Protein AF-A0A7X7E0H6-F1 (afdb_monomer)

Nearest PDB structures (foldseek):
  4jx5-assembly1_B  TM=7.559E-01  e=1.082E-02  Rhizobium etli CFN 42
  4jx6-assembly1_A  TM=7.468E-01  e=8.943E-03  Rhizobium etli CFN 42
  4qsk-assembly1_A  TM=7.576E-01  e=1.153E-02  Listeria monocytogenes
  3hbl-assembly1_C  TM=7.822E-01  e=1.082E-02  Staphylococcus aureus subsp. aureus Mu50
  3ivu-assembly1_A  TM=5.433E-01  e=1.214E-01  Schizosaccharomyces pombe

Solvent-accessible surface area (backbone atoms only — not comparable to full-atom values): 7026 Å² total; per-residue (Å²): 136,58,62,44,61,93,47,75,57,87,84,64,92,78,43,70,43,82,42,46,60,96,66,61,64,67,61,59,48,50,37,54,82,74,62,42,55,32,38,33,38,34,60,65,57,45,94,64,57,67,68,60,52,41,55,47,45,41,52,46,48,77,66,37,92,59,33,31,34,41,30,65,69,86,43,94,86,39,62,92,48,46,70,56,55,53,64,66,41,49,90,51,35,51,44,69,62,76,70,85,93,50,93,56,48,68,60,55,53,50,55,64,67,69,74,113

pLDDT: mean 95.15, std 6.13, range [49.22, 98.75]

Mean predicted aligned error: 2.88 Å

Radius of gyration: 13.98 Å; Cα contacts (8 Å, |Δi|>4): 165; chains: 1; bounding box: 35×28×36 Å

Secondary structure (DSSP, 8-state):
--EETTEEPSSS---EEEE-S---HHHHHHGGGGT--EEEEEGGG--S-HHHHHHHHHHHHHH--S-EEEE----TTTTTTHHHHHHHHGGG-SEEE--TT-TTHHHHHHHHHTT-

Sequence (116 aa):
MIKIGDLQLGLHPRVVAIIDNFFDIQEIVNLKNLGVSILEMRVDCFDAQLEDVVGYIKKVKDSTSLPAIGTVRETDKNRSIRTEYFREILPYVDCVDIELGTPISDTIISYCKNQV

Foldseek 3Di:
DDDQVPRDDDPDDAAEAEDLEDDDLVVLQCVVVVRHQEYEDAVQNYPDDLVVSLVRLQVNLVRHPHAYEYEDDDDPVCLVPVLVSLLSNVVRHRYYDDDPPRPCVVVSVVSNVVVD

Structure (mmCIF, N/CA/C/O backbone):
data_AF-A0A7X7E0H6-F1
#
_entry.id   AF-A0A7X7E0H6-F1
#
loop_
_atom_site.group_PDB
_atom_site.id
_atom_site.type_symbol
_atom_site.label_atom_id
_atom_site.label_alt_id
_atom_site.label_comp_id
_atom_site.label_asym_id
_atom_site.label_entity_id
_atom_site.label_seq_id
_atom_site.pdbx_PDB_ins_code
_atom_site.Cartn_x
_atom_site.Cartn_y
_atom_site.Cartn_z
_atom_site.occupancy
_atom_site.B_iso_or_equiv
_atom_site.auth_seq_id
_atom_site.auth_comp_id
_atom_site.auth_asym_id
_atom_site.auth_atom_id
_atom_site.pdbx_PDB_model_num
ATOM 1 N N . MET A 1 1 ? 4.587 -11.740 17.761 1.00 73.19 1 MET A N 1
ATOM 2 C CA . MET A 1 1 ? 3.195 -11.464 17.346 1.00 73.19 1 MET A CA 1
ATOM 3 C C . MET A 1 1 ? 3.254 -10.398 16.266 1.00 73.19 1 MET A C 1
ATOM 5 O O . MET A 1 1 ? 3.975 -9.431 16.469 1.00 73.19 1 MET A O 1
ATOM 9 N N . ILE A 1 2 ? 2.624 -10.622 15.112 1.00 91.31 2 ILE A N 1
ATOM 10 C CA . ILE A 1 2 ? 2.789 -9.764 13.926 1.00 91.31 2 ILE A CA 1
ATOM 11 C C . ILE A 1 2 ? 1.773 -8.618 13.980 1.00 91.31 2 ILE A C 1
ATOM 13 O O . ILE A 1 2 ? 0.616 -8.837 14.351 1.00 91.31 2 ILE A O 1
ATOM 17 N N . LYS A 1 3 ? 2.216 -7.412 13.624 1.00 94.38 3 LYS A N 1
ATOM 18 C CA . LYS A 1 3 ? 1.381 -6.215 13.517 1.00 94.38 3 LYS A CA 1
ATOM 19 C C . LYS A 1 3 ? 1.517 -5.590 12.132 1.00 94.38 3 LYS A C 1
ATOM 21 O O . LYS A 1 3 ? 2.561 -5.742 11.505 1.00 94.38 3 LYS A O 1
ATOM 26 N N . ILE A 1 4 ? 0.478 -4.879 11.707 1.00 95.19 4 ILE A N 1
ATOM 27 C CA . ILE A 1 4 ? 0.532 -3.904 10.613 1.00 95.19 4 ILE A CA 1
ATOM 28 C C . ILE A 1 4 ? 0.040 -2.583 11.206 1.00 95.19 4 ILE A C 1
ATOM 30 O O . ILE A 1 4 ? -1.101 -2.507 11.667 1.00 95.19 4 ILE A O 1
ATOM 34 N N . GLY A 1 5 ? 0.919 -1.585 11.279 1.00 92.94 5 GLY A N 1
ATOM 35 C CA . GLY A 1 5 ? 0.705 -0.408 12.120 1.00 92.94 5 GLY A CA 1
ATOM 36 C C . GLY A 1 5 ? 0.432 -0.840 13.565 1.00 92.94 5 GLY A C 1
ATOM 37 O O . GLY A 1 5 ? 1.116 -1.711 14.114 1.00 92.94 5 GLY A O 1
ATOM 38 N N . ASP A 1 6 ? -0.641 -0.316 14.154 1.00 93.00 6 ASP A N 1
ATOM 39 C CA . ASP A 1 6 ? -1.093 -0.711 15.494 1.00 93.00 6 ASP A CA 1
ATOM 40 C C . ASP A 1 6 ? -2.022 -1.942 15.508 1.00 93.00 6 ASP A C 1
ATOM 42 O O . ASP A 1 6 ? -2.389 -2.440 16.578 1.00 93.00 6 ASP A O 1
ATOM 46 N N . LEU A 1 7 ? -2.394 -2.483 14.341 1.00 95.25 7 LEU A N 1
ATOM 47 C CA . LEU A 1 7 ? -3.313 -3.614 14.239 1.00 95.25 7 LEU A CA 1
ATOM 48 C C . LEU A 1 7 ? -2.602 -4.948 14.491 1.00 95.25 7 LEU A C 1
ATOM 50 O O . LEU A 1 7 ? -1.725 -5.370 13.739 1.00 95.25 7 LEU A O 1
ATOM 54 N N . GLN A 1 8 ? -3.057 -5.675 15.512 1.00 95.81 8 GLN A N 1
ATOM 55 C CA . GLN A 1 8 ? -2.598 -7.029 15.811 1.00 95.81 8 GLN A CA 1
ATOM 56 C C . GLN A 1 8 ? -3.261 -8.083 14.907 1.00 95.81 8 GLN A C 1
ATOM 58 O O . GLN A 1 8 ? -4.494 -8.206 14.849 1.00 95.81 8 GLN A O 1
ATOM 63 N N . LEU A 1 9 ? -2.423 -8.904 14.268 1.00 94.69 9 LEU A N 1
ATOM 64 C CA . LEU A 1 9 ? -2.839 -10.040 13.446 1.00 94.69 9 LEU A CA 1
ATOM 65 C C . LEU A 1 9 ? -2.842 -11.363 14.234 1.00 94.69 9 LEU A C 1
ATOM 67 O O . LEU A 1 9 ? -2.213 -11.487 15.286 1.00 94.69 9 LEU A O 1
ATOM 71 N N . GLY A 1 10 ? -3.548 -12.367 13.701 1.00 92.38 10 GLY A N 1
ATOM 72 C CA . GLY A 1 10 ? -3.547 -13.746 14.214 1.00 92.38 10 GLY A CA 1
ATOM 73 C C . GLY A 1 10 ? -4.608 -14.074 15.270 1.00 92.38 10 GLY A C 1
ATOM 74 O O . GLY A 1 10 ? -4.660 -15.210 15.725 1.00 92.38 10 GLY A O 1
ATOM 75 N N . LEU A 1 11 ? -5.460 -13.114 15.649 1.00 90.44 11 LEU A N 1
ATOM 76 C CA . LEU A 1 11 ? -6.599 -13.364 16.549 1.00 90.44 11 LEU A CA 1
ATOM 77 C C . LEU A 1 11 ? -7.850 -13.825 15.792 1.00 90.44 11 LEU A C 1
ATOM 79 O O . LEU A 1 11 ? -8.548 -14.732 16.226 1.00 90.44 11 LEU A O 1
ATOM 83 N N . HIS A 1 12 ? -8.133 -13.185 14.661 1.00 92.50 12 HIS A N 1
ATOM 84 C CA . HIS A 1 12 ? -9.240 -13.502 13.767 1.00 92.50 12 HIS A CA 1
ATOM 85 C C . HIS A 1 12 ? -8.942 -12.932 12.370 1.00 92.50 12 HIS A C 1
ATOM 87 O O . HIS A 1 12 ? -8.087 -12.042 12.253 1.00 92.50 12 HIS A O 1
ATOM 93 N N . PRO A 1 13 ? -9.624 -13.413 11.312 1.00 95.31 13 PRO A N 1
ATOM 94 C CA . PRO A 1 13 ? -9.527 -12.814 9.986 1.00 95.31 13 PRO A CA 1
ATOM 95 C C . PRO A 1 13 ? -9.854 -11.317 10.016 1.00 95.31 13 PRO A C 1
ATOM 97 O O . PRO A 1 13 ? -10.663 -10.851 10.827 1.00 95.31 13 PRO A O 1
ATOM 100 N N . ARG A 1 14 ? -9.199 -10.563 9.133 1.00 96.25 14 ARG A N 1
ATOM 101 C CA . ARG A 1 14 ? -9.385 -9.120 8.960 1.00 96.25 14 ARG A CA 1
ATOM 102 C C . ARG A 1 14 ? -9.922 -8.847 7.563 1.00 96.25 14 ARG A C 1
ATOM 104 O O . ARG A 1 14 ? -9.616 -9.588 6.634 1.00 96.25 14 ARG A O 1
ATOM 111 N N . VAL A 1 15 ? -10.706 -7.783 7.437 1.00 97.75 15 VAL A N 1
ATOM 112 C CA . VAL A 1 15 ? -11.221 -7.312 6.149 1.00 97.75 15 VAL A CA 1
ATOM 113 C C . VAL A 1 15 ? -10.288 -6.230 5.623 1.00 97.75 15 VAL A C 1
ATOM 115 O O . VAL A 1 15 ? -10.008 -5.258 6.332 1.00 97.75 15 VAL A O 1
ATOM 118 N 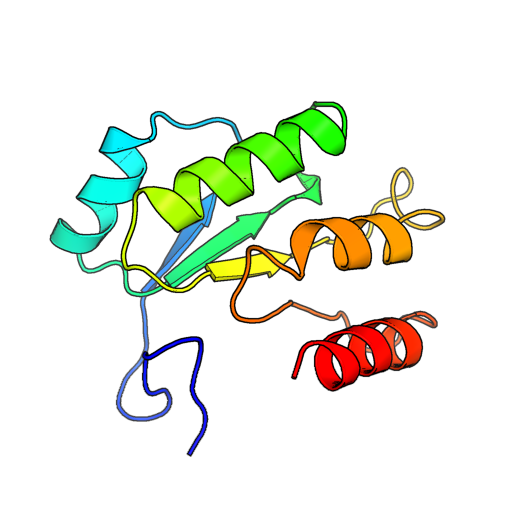N . VAL A 1 16 ? -9.822 -6.416 4.391 1.00 98.31 16 VAL A N 1
ATOM 119 C CA . VAL A 1 16 ? -8.981 -5.467 3.660 1.00 98.31 16 VAL A CA 1
ATOM 120 C C . VAL A 1 16 ? -9.834 -4.825 2.571 1.00 98.31 16 VAL A C 1
ATOM 122 O O . VAL A 1 16 ? -10.493 -5.542 1.819 1.00 98.31 16 VAL A O 1
ATOM 125 N N . ALA A 1 17 ? -9.853 -3.496 2.503 1.00 98.56 17 ALA A N 1
ATOM 126 C CA . ALA A 1 17 ? -10.482 -2.777 1.400 1.00 98.56 17 ALA A CA 1
ATOM 127 C C . ALA A 1 17 ? -9.434 -2.395 0.354 1.00 98.56 17 ALA A C 1
ATOM 129 O O . ALA A 1 17 ? -8.375 -1.878 0.705 1.00 98.56 17 ALA A O 1
ATOM 130 N N . ILE A 1 18 ? -9.751 -2.637 -0.916 1.00 98.50 18 ILE A N 1
ATOM 131 C CA . ILE A 1 18 ? -8.883 -2.300 -2.044 1.00 98.50 18 ILE A CA 1
ATOM 132 C C . ILE A 1 18 ? -9.087 -0.837 -2.425 1.00 98.50 18 ILE A C 1
ATOM 134 O O . ILE A 1 18 ? -10.218 -0.407 -2.639 1.00 98.50 18 ILE A O 1
ATOM 138 N N . ILE A 1 19 ? -7.983 -0.106 -2.537 1.00 98.56 19 ILE A N 1
ATOM 139 C CA . ILE A 1 19 ? -7.907 1.255 -3.056 1.00 98.56 19 ILE A CA 1
ATOM 140 C C . ILE A 1 19 ? -7.070 1.190 -4.337 1.00 98.56 19 ILE A C 1
ATOM 142 O O . ILE A 1 19 ? -5.841 1.138 -4.294 1.00 98.56 19 ILE A O 1
ATOM 146 N N . ASP A 1 20 ? -7.747 1.120 -5.476 1.00 98.00 20 ASP A N 1
ATOM 147 C CA . ASP A 1 20 ? -7.168 0.934 -6.812 1.00 98.00 20 ASP A CA 1
ATOM 148 C C . ASP A 1 20 ? -7.378 2.139 -7.745 1.00 98.00 20 ASP A C 1
ATOM 150 O O . ASP A 1 20 ? -6.988 2.098 -8.911 1.00 98.00 20 ASP A O 1
ATOM 154 N N . ASN A 1 21 ? -7.979 3.214 -7.235 1.00 98.25 21 ASN A N 1
ATOM 155 C CA . ASN A 1 21 ? -8.195 4.472 -7.937 1.00 98.25 21 ASN A CA 1
ATOM 156 C C . ASN A 1 21 ? -8.300 5.633 -6.929 1.00 98.25 21 ASN A C 1
ATOM 158 O O . ASN A 1 21 ? -8.251 5.442 -5.711 1.00 98.25 21 ASN A O 1
ATOM 162 N N . PHE A 1 22 ? -8.464 6.853 -7.434 1.00 98.44 22 PHE A N 1
ATOM 163 C CA . PHE A 1 22 ? -8.756 8.038 -6.639 1.00 98.44 22 PHE A CA 1
ATOM 164 C C . PHE A 1 22 ? -10.213 8.025 -6.164 1.00 98.44 22 PHE A C 1
ATOM 166 O O . PHE A 1 22 ? -11.115 8.501 -6.852 1.00 98.44 22 PHE A O 1
ATOM 173 N N . PHE A 1 23 ? -10.433 7.495 -4.965 1.00 98.06 23 PHE A N 1
ATOM 174 C CA . PHE A 1 23 ? -11.696 7.622 -4.240 1.00 98.06 23 PHE A CA 1
ATOM 175 C C . PHE A 1 23 ? -11.738 8.903 -3.411 1.00 98.06 23 PHE A C 1
ATOM 177 O O . PHE A 1 23 ? -10.697 9.462 -3.038 1.00 98.06 23 PHE A O 1
ATOM 184 N N . ASP A 1 24 ? -12.949 9.338 -3.073 1.00 98.19 24 ASP A N 1
ATOM 185 C CA . ASP A 1 24 ? -13.130 10.418 -2.117 1.00 98.19 24 ASP A CA 1
ATOM 186 C C . ASP A 1 24 ? -12.569 10.018 -0.739 1.00 98.19 24 ASP A C 1
ATOM 188 O O . ASP A 1 24 ? -12.768 8.904 -0.245 1.00 98.19 24 ASP A O 1
ATOM 192 N N . ILE A 1 25 ? -11.834 10.934 -0.103 1.00 98.19 25 ILE A N 1
ATOM 193 C CA . ILE A 1 25 ? -11.166 10.652 1.174 1.00 98.19 25 ILE A CA 1
ATOM 194 C C . ILE A 1 25 ? -12.190 10.342 2.271 1.00 98.19 25 ILE A C 1
ATOM 196 O O . ILE A 1 25 ? -11.938 9.481 3.115 1.00 98.19 25 ILE A O 1
ATOM 200 N N . GLN A 1 26 ? -13.356 10.994 2.261 1.00 98.00 26 GLN A N 1
ATOM 201 C CA . GLN A 1 26 ? -14.388 10.759 3.263 1.00 98.00 26 GLN A CA 1
ATOM 202 C C . GLN A 1 26 ? -15.020 9.372 3.101 1.00 98.00 26 GLN A C 1
ATOM 204 O O . GLN A 1 26 ? -15.328 8.730 4.108 1.00 98.00 26 GLN A O 1
ATOM 209 N N . GLU A 1 27 ? -15.163 8.875 1.870 1.00 98.00 27 GLU A N 1
ATOM 210 C CA . GLU A 1 27 ? -15.585 7.492 1.614 1.00 98.00 27 GLU A CA 1
ATOM 211 C C . GLU A 1 27 ? -14.603 6.488 2.229 1.00 98.00 27 GLU A C 1
ATOM 213 O O . GLU A 1 27 ? -15.029 5.583 2.950 1.00 98.00 27 GLU A O 1
ATOM 218 N N . ILE A 1 28 ? -13.294 6.697 2.047 1.00 98.38 28 ILE A N 1
ATOM 219 C CA . ILE A 1 28 ? -12.254 5.843 2.643 1.00 98.38 28 ILE A CA 1
ATOM 220 C C . ILE A 1 28 ? -12.300 5.892 4.173 1.00 98.38 28 ILE A C 1
ATOM 222 O O . ILE A 1 28 ? -12.247 4.850 4.830 1.00 98.38 28 ILE A O 1
ATOM 226 N N . VAL A 1 29 ? -12.425 7.083 4.763 1.00 97.88 29 VAL A N 1
ATOM 227 C CA . VAL A 1 29 ? -12.532 7.247 6.223 1.00 97.88 29 VAL A CA 1
ATOM 228 C C . VAL A 1 29 ? -13.744 6.488 6.773 1.00 97.88 29 VAL A C 1
ATOM 230 O O . VAL A 1 29 ? -13.659 5.845 7.824 1.00 97.88 29 VAL A O 1
ATOM 233 N N . ASN A 1 30 ? -14.859 6.494 6.041 1.00 98.00 30 ASN A N 1
ATOM 234 C CA . ASN A 1 30 ? -16.090 5.819 6.444 1.00 98.00 30 ASN A CA 1
ATOM 235 C C . ASN A 1 30 ? -15.991 4.284 6.407 1.00 98.00 30 ASN A C 1
ATOM 237 O O . ASN A 1 30 ? -16.767 3.624 7.102 1.00 98.00 30 ASN A O 1
ATOM 241 N N . LEU A 1 31 ? -15.024 3.695 5.690 1.00 97.94 31 LEU A N 1
ATOM 242 C CA . LEU A 1 31 ? -14.834 2.237 5.625 1.00 97.94 31 LEU A CA 1
ATOM 243 C C . LEU A 1 31 ? -14.604 1.601 7.000 1.00 97.94 31 LEU A C 1
ATOM 245 O O . LEU A 1 31 ? -15.055 0.481 7.253 1.00 97.94 31 LEU A O 1
ATOM 249 N N . LYS A 1 32 ? -13.961 2.325 7.923 1.00 96.31 32 LYS A N 1
ATOM 250 C CA . LYS A 1 32 ? -13.765 1.860 9.302 1.00 96.31 32 LYS A CA 1
ATOM 251 C C . LYS A 1 32 ? -15.098 1.544 9.988 1.00 96.31 32 LYS A C 1
ATOM 253 O O . LYS A 1 32 ? -15.202 0.549 10.703 1.00 96.31 32 LYS A O 1
ATOM 258 N N . ASN A 1 33 ? -16.133 2.344 9.725 1.00 96.94 33 ASN A N 1
ATOM 259 C CA . ASN A 1 33 ? -17.473 2.145 10.283 1.00 96.94 33 ASN A CA 1
ATOM 260 C C . ASN A 1 33 ? -18.199 0.939 9.662 1.00 96.94 33 ASN A C 1
ATOM 262 O O . ASN A 1 33 ? -19.165 0.447 10.237 1.00 96.94 33 ASN A O 1
ATOM 266 N N . LEU A 1 34 ? -17.717 0.438 8.521 1.00 97.06 34 LEU A N 1
ATOM 267 C CA . LEU A 1 34 ? -18.223 -0.760 7.844 1.00 97.06 34 LEU A CA 1
ATOM 268 C C . LEU A 1 34 ? -17.476 -2.042 8.257 1.00 97.06 34 LEU A C 1
ATOM 270 O O . LEU A 1 34 ? -17.751 -3.114 7.724 1.00 97.06 34 LEU A O 1
ATOM 274 N N . GLY A 1 35 ? -16.532 -1.954 9.201 1.00 96.88 35 GLY A N 1
ATOM 275 C CA . GLY A 1 35 ? -15.764 -3.101 9.698 1.00 96.88 35 GLY A CA 1
ATOM 276 C C . GLY A 1 35 ? -14.479 -3.400 8.920 1.00 96.88 35 GLY A C 1
ATOM 277 O O . GLY A 1 35 ? -13.816 -4.405 9.197 1.00 96.88 35 GLY A O 1
ATOM 278 N N . VAL A 1 36 ? -14.085 -2.533 7.982 1.00 98.06 36 VAL A N 1
ATOM 279 C CA . VAL A 1 36 ? -12.773 -2.623 7.330 1.00 98.06 36 VAL A CA 1
ATOM 280 C C . VAL A 1 36 ? -11.677 -2.411 8.369 1.00 98.06 36 VAL A C 1
ATOM 282 O O . VAL A 1 36 ? -11.758 -1.524 9.216 1.00 98.06 36 VAL A O 1
ATOM 285 N N . SER A 1 37 ? -10.654 -3.261 8.316 1.00 98.00 37 SER A N 1
ATOM 286 C CA . SER A 1 37 ? -9.542 -3.249 9.268 1.00 98.00 37 SER A CA 1
ATOM 287 C C . SER A 1 37 ? -8.243 -2.722 8.667 1.00 98.00 37 SER A C 1
ATOM 289 O O . SER A 1 37 ? -7.397 -2.250 9.417 1.00 98.00 37 SER A O 1
ATOM 291 N N . ILE A 1 38 ? -8.061 -2.854 7.352 1.00 98.44 38 ILE A N 1
ATOM 292 C CA . ILE A 1 38 ? -6.823 -2.530 6.636 1.00 98.44 38 ILE A CA 1
ATOM 293 C C . ILE A 1 38 ? -7.198 -1.966 5.261 1.00 98.44 38 ILE A C 1
ATOM 295 O O . ILE A 1 38 ? -8.189 -2.399 4.668 1.00 98.44 38 ILE A O 1
ATOM 299 N N . LEU A 1 39 ? -6.407 -1.029 4.752 1.00 98.69 39 LEU A N 1
ATOM 300 C CA . LEU A 1 39 ? -6.466 -0.576 3.363 1.00 98.69 39 LEU A CA 1
ATOM 301 C C . LEU A 1 39 ? -5.352 -1.243 2.553 1.00 98.69 39 LEU A C 1
ATOM 303 O O . LEU A 1 39 ? -4.230 -1.357 3.033 1.00 98.69 39 LEU A O 1
ATOM 307 N N . GLU A 1 40 ? -5.626 -1.645 1.321 1.00 98.69 40 GLU A N 1
ATOM 308 C CA . GLU A 1 40 ? -4.597 -2.044 0.363 1.00 98.69 40 GLU A CA 1
ATOM 309 C C . GLU A 1 40 ? -4.538 -1.022 -0.768 1.00 98.69 40 GLU A C 1
ATOM 311 O O . GLU A 1 40 ? -5.481 -0.887 -1.545 1.00 98.69 40 GLU A O 1
ATOM 316 N N . MET A 1 41 ? -3.416 -0.313 -0.864 1.00 98.62 41 MET A N 1
ATOM 317 C CA . MET A 1 41 ? -3.134 0.626 -1.943 1.00 98.62 41 MET A CA 1
ATOM 318 C C . MET A 1 41 ? -2.579 -0.156 -3.132 1.00 98.62 41 MET A C 1
ATOM 320 O O . MET A 1 41 ? -1.397 -0.506 -3.150 1.00 98.62 41 MET A O 1
ATOM 324 N N . ARG A 1 42 ? -3.424 -0.435 -4.128 1.00 98.19 42 ARG A N 1
ATOM 325 C CA . ARG A 1 42 ? -3.035 -1.081 -5.389 1.00 98.19 42 ARG A CA 1
ATOM 326 C C . ARG A 1 42 ? -2.472 -0.043 -6.346 1.00 98.19 42 ARG A C 1
ATOM 328 O O . ARG A 1 42 ? -3.134 0.392 -7.283 1.00 98.19 42 ARG A O 1
ATOM 335 N N . VAL A 1 43 ? -1.232 0.362 -6.086 1.00 97.88 43 VAL A N 1
ATOM 336 C CA . VAL A 1 43 ? -0.530 1.435 -6.811 1.00 97.88 43 VAL A CA 1
ATOM 337 C C . VAL A 1 43 ? -0.441 1.130 -8.307 1.00 97.88 43 VAL A C 1
ATOM 339 O O . VAL A 1 43 ? -0.517 2.033 -9.130 1.00 97.88 43 VAL A O 1
ATOM 342 N N . ASP A 1 44 ? -0.337 -0.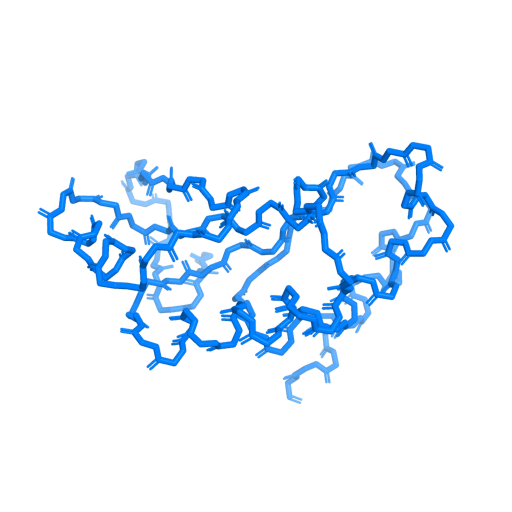153 -8.663 1.00 96.94 44 ASP A N 1
ATOM 343 C CA . ASP A 1 44 ? -0.304 -0.620 -10.050 1.00 96.94 44 ASP A CA 1
ATOM 344 C C . ASP A 1 44 ? -1.597 -0.363 -10.849 1.00 96.94 44 ASP A C 1
ATOM 346 O O . ASP A 1 44 ? -1.553 -0.408 -12.078 1.00 96.94 44 ASP A O 1
ATOM 350 N N . CYS A 1 45 ? -2.722 -0.078 -10.183 1.00 97.69 45 CYS A N 1
ATOM 351 C CA . CYS A 1 45 ? -4.008 0.187 -10.831 1.00 97.69 45 CYS A CA 1
ATOM 352 C C . CYS A 1 45 ? -4.257 1.671 -11.148 1.00 97.69 45 CYS A C 1
ATOM 354 O O . CYS A 1 45 ? -5.130 1.972 -11.963 1.00 97.69 45 CYS A O 1
ATOM 356 N N . PHE A 1 46 ? -3.517 2.596 -10.530 1.00 96.62 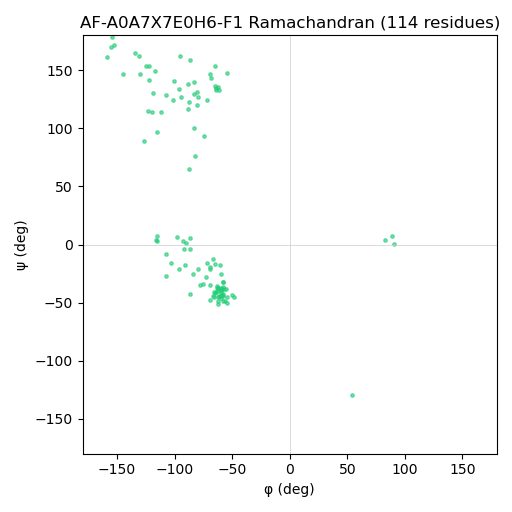46 PHE A N 1
ATOM 357 C CA . PHE A 1 46 ? -3.724 4.026 -10.744 1.00 96.62 46 PHE A CA 1
ATOM 358 C C . PHE A 1 46 ? -3.238 4.438 -12.137 1.00 96.62 46 PHE A C 1
ATOM 360 O O . PHE A 1 46 ? -2.067 4.276 -12.476 1.00 96.62 46 PHE A O 1
ATOM 367 N N . ASP A 1 47 ? -4.125 5.042 -12.926 1.00 94.56 47 ASP A N 1
ATOM 368 C CA . ASP A 1 47 ? -3.778 5.644 -14.217 1.00 94.56 47 ASP A CA 1
ATOM 369 C C . ASP A 1 47 ? -3.329 7.103 -14.025 1.00 94.56 47 ASP A C 1
ATOM 371 O O . ASP A 1 47 ? -4.013 8.051 -14.407 1.00 94.56 47 ASP A O 1
ATOM 375 N N . ALA A 1 48 ? -2.207 7.287 -13.325 1.00 95.88 48 ALA A N 1
ATOM 376 C CA . ALA A 1 48 ? -1.645 8.597 -12.997 1.00 95.88 48 ALA A CA 1
ATOM 377 C C . ALA A 1 48 ? -0.121 8.543 -12.819 1.00 95.88 48 ALA A C 1
ATOM 379 O O . ALA A 1 48 ? 0.487 7.472 -12.797 1.00 95.88 48 ALA A O 1
ATOM 380 N N . GLN A 1 49 ? 0.509 9.714 -12.695 1.00 96.12 49 GLN A N 1
ATOM 381 C CA . GLN A 1 49 ? 1.931 9.794 -12.371 1.00 96.12 49 GLN A CA 1
ATOM 382 C C . GLN A 1 49 ? 2.179 9.340 -10.930 1.00 96.12 49 GLN A C 1
ATOM 384 O O . GLN A 1 49 ? 1.363 9.585 -10.043 1.00 96.12 49 GLN A O 1
ATOM 389 N N . LEU A 1 50 ? 3.335 8.714 -10.684 1.00 96.25 50 LEU A N 1
ATOM 390 C CA . LEU A 1 50 ? 3.687 8.189 -9.361 1.00 96.25 50 LEU A CA 1
ATOM 391 C C . LEU A 1 50 ? 3.617 9.271 -8.269 1.00 96.25 50 LEU A C 1
ATOM 393 O O . LEU A 1 50 ? 3.135 8.989 -7.179 1.00 96.25 50 LEU A O 1
ATOM 397 N N . GLU A 1 51 ? 4.027 10.506 -8.568 1.00 97.81 51 GLU A N 1
ATOM 398 C CA . GLU A 1 51 ? 3.953 11.637 -7.630 1.00 97.81 51 GLU A CA 1
ATOM 399 C C . GLU A 1 51 ? 2.515 11.924 -7.167 1.00 97.81 51 GLU A C 1
ATOM 401 O O . GLU A 1 51 ? 2.272 12.093 -5.969 1.00 97.81 51 GLU A O 1
ATOM 406 N N . ASP A 1 52 ? 1.546 11.902 -8.087 1.00 98.44 52 ASP A N 1
ATOM 407 C CA . ASP A 1 52 ? 0.132 12.118 -7.765 1.00 98.44 52 ASP A CA 1
ATOM 408 C C . ASP A 1 52 ? -0.412 10.989 -6.884 1.00 98.44 52 ASP A C 1
ATOM 410 O O . ASP A 1 52 ? -1.133 11.231 -5.911 1.00 98.44 52 ASP A O 1
ATOM 414 N N . VAL A 1 53 ? -0.028 9.747 -7.195 1.00 98.38 53 VAL A N 1
ATOM 415 C CA . VAL A 1 53 ? -0.433 8.561 -6.431 1.00 98.38 53 VAL A CA 1
ATOM 416 C C . VAL A 1 53 ? 0.171 8.587 -5.027 1.00 98.38 53 VAL A C 1
ATOM 418 O O . VAL A 1 53 ? -0.540 8.375 -4.047 1.00 98.38 53 VAL A O 1
ATOM 421 N N . VAL A 1 54 ? 1.453 8.927 -4.894 1.00 98.56 54 VAL A N 1
ATOM 422 C CA . VAL A 1 54 ? 2.133 9.087 -3.598 1.00 98.56 54 VAL A CA 1
ATOM 423 C C . VAL A 1 54 ? 1.484 10.207 -2.783 1.00 98.56 54 VAL A C 1
ATOM 425 O O . VAL A 1 54 ? 1.180 10.021 -1.602 1.00 98.56 54 VAL A O 1
ATOM 428 N N . GLY A 1 55 ? 1.189 11.348 -3.414 1.00 98.69 55 GLY A N 1
ATOM 429 C CA . GLY A 1 55 ? 0.473 12.455 -2.785 1.00 98.69 55 GLY A CA 1
ATOM 430 C C . GLY A 1 55 ? -0.920 12.054 -2.293 1.00 98.69 55 GLY A C 1
ATOM 431 O O . GLY A 1 55 ? -1.348 12.484 -1.219 1.00 98.69 55 GLY A O 1
ATOM 432 N N . TYR A 1 56 ? -1.619 11.197 -3.037 1.00 98.75 56 TYR A N 1
ATOM 433 C CA . TYR A 1 56 ? -2.904 10.636 -2.633 1.00 98.75 56 TYR A CA 1
ATOM 434 C C . TYR A 1 56 ? -2.780 9.649 -1.464 1.00 98.75 56 TYR A C 1
ATOM 436 O O . TYR A 1 56 ? -3.484 9.815 -0.469 1.00 98.75 56 TYR A O 1
ATOM 444 N N . ILE A 1 57 ? -1.847 8.691 -1.515 1.00 98.62 57 ILE A N 1
ATOM 445 C CA . ILE A 1 57 ? -1.601 7.732 -0.420 1.00 98.62 57 ILE A CA 1
ATOM 446 C C . ILE A 1 57 ? -1.258 8.479 0.873 1.00 98.62 57 ILE A C 1
ATOM 448 O O . ILE A 1 57 ? -1.807 8.165 1.931 1.00 98.62 57 ILE A O 1
ATOM 452 N N . LYS A 1 58 ? -0.423 9.524 0.790 1.00 98.56 58 LYS A N 1
ATOM 453 C CA . LYS A 1 58 ? -0.121 10.397 1.928 1.00 98.56 58 LYS A CA 1
ATOM 454 C C . LYS A 1 58 ? -1.389 11.040 2.499 1.00 98.56 58 LYS A C 1
ATOM 456 O O . LYS A 1 58 ? -1.596 10.992 3.707 1.00 98.56 58 LYS A O 1
ATOM 461 N N . LYS A 1 59 ? -2.252 11.618 1.654 1.00 98.50 59 LYS A N 1
ATOM 462 C CA . LYS A 1 59 ? -3.528 12.211 2.101 1.00 98.50 59 LYS A CA 1
ATOM 463 C C . LYS A 1 59 ? -4.425 11.182 2.783 1.00 98.50 59 LYS A C 1
ATOM 465 O O . LYS A 1 59 ? -5.034 11.508 3.799 1.00 98.50 59 LYS A O 1
ATOM 470 N N . VAL A 1 60 ? -4.501 9.961 2.251 1.00 98.44 60 VAL A N 1
ATOM 471 C CA . VAL A 1 60 ? -5.269 8.877 2.872 1.00 98.44 60 VAL A CA 1
ATOM 472 C C . VAL A 1 60 ? -4.700 8.546 4.249 1.00 98.44 60 VAL A C 1
ATOM 474 O O . VAL A 1 60 ? -5.456 8.590 5.217 1.00 98.44 60 VAL A O 1
ATOM 477 N N . LYS A 1 61 ? -3.385 8.308 4.360 1.00 97.38 61 LYS A N 1
ATOM 478 C CA . LYS A 1 61 ? -2.696 8.055 5.638 1.00 97.38 61 LYS A CA 1
ATOM 479 C C . LYS A 1 61 ? -2.950 9.159 6.665 1.00 97.38 61 LYS A C 1
ATOM 481 O O . LYS A 1 61 ? -3.254 8.857 7.810 1.00 97.38 61 LYS A O 1
ATOM 486 N N . ASP A 1 62 ? -2.866 10.422 6.255 1.00 98.06 62 ASP A N 1
ATOM 487 C CA . ASP A 1 62 ? -3.074 11.565 7.153 1.00 98.06 62 ASP A CA 1
ATOM 488 C C . ASP A 1 62 ? -4.542 11.707 7.609 1.00 98.06 62 ASP A C 1
ATOM 490 O O . ASP A 1 62 ? -4.814 12.340 8.630 1.00 98.06 62 ASP A O 1
ATOM 494 N N . SER A 1 63 ? -5.494 11.132 6.865 1.00 98.00 63 SER A N 1
ATOM 495 C CA . SER A 1 63 ? -6.937 11.299 7.102 1.00 98.00 63 SER A CA 1
ATOM 496 C C . SER A 1 63 ? -7.599 10.098 7.782 1.00 98.00 63 SER A C 1
ATOM 498 O O . SER A 1 63 ? -8.714 10.222 8.287 1.00 98.00 63 SER A O 1
ATOM 500 N N . THR A 1 64 ? -6.951 8.930 7.798 1.00 96.19 64 THR A N 1
ATOM 501 C CA . THR A 1 64 ? -7.508 7.685 8.342 1.00 96.19 64 THR A CA 1
ATOM 502 C C . THR A 1 64 ? -6.643 7.105 9.452 1.00 96.19 64 THR A C 1
ATOM 504 O O . THR A 1 64 ? -5.436 7.293 9.497 1.00 96.19 64 THR A O 1
ATOM 507 N N . SER A 1 65 ? -7.269 6.343 10.349 1.00 95.44 65 SER A N 1
ATOM 508 C CA . SER A 1 65 ? -6.552 5.550 11.354 1.00 95.44 65 SER A CA 1
ATOM 509 C C . SER A 1 65 ? -6.397 4.081 10.943 1.00 95.44 65 SER A C 1
ATOM 511 O O . SER A 1 65 ? -6.084 3.247 11.793 1.00 95.44 65 SER A O 1
ATOM 513 N N . LEU A 1 66 ? -6.789 3.720 9.719 1.00 97.69 66 LEU A N 1
ATOM 514 C CA . LEU A 1 66 ? -6.657 2.355 9.218 1.00 97.69 66 LEU A CA 1
ATOM 515 C C . LEU A 1 66 ? -5.217 2.138 8.741 1.00 97.69 66 LEU A C 1
ATOM 517 O O . LEU A 1 66 ? -4.729 2.962 7.968 1.00 97.69 66 LEU A O 1
ATOM 521 N N . PRO A 1 67 ? -4.551 1.046 9.151 1.00 98.00 67 PRO A N 1
ATOM 522 C CA . PRO A 1 67 ? -3.249 0.711 8.601 1.00 98.00 67 PRO A CA 1
ATOM 523 C C . PRO A 1 67 ? -3.350 0.377 7.107 1.00 98.00 67 PRO A C 1
ATOM 525 O O . PRO A 1 67 ? -4.393 -0.097 6.639 1.00 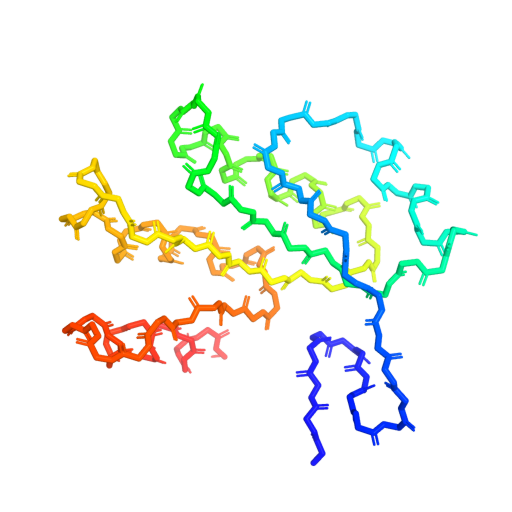98.00 67 PRO A O 1
ATOM 528 N N . ALA A 1 68 ? -2.255 0.574 6.377 1.00 98.31 68 ALA A N 1
ATOM 529 C CA . ALA A 1 68 ? -2.197 0.377 4.933 1.00 98.31 68 ALA A CA 1
ATOM 530 C C . ALA A 1 68 ? -1.129 -0.639 4.492 1.00 98.31 68 ALA A C 1
ATOM 532 O O . ALA A 1 68 ? -0.011 -0.670 5.011 1.00 98.31 68 ALA A O 1
ATOM 533 N N . ILE A 1 69 ? -1.476 -1.434 3.480 1.00 98.56 69 ILE A N 1
ATOM 534 C CA . ILE A 1 69 ? -0.567 -2.270 2.692 1.00 98.56 69 ILE A CA 1
ATOM 535 C C . ILE A 1 69 ? -0.293 -1.549 1.372 1.00 98.56 69 ILE A C 1
ATOM 537 O O . ILE A 1 69 ? -1.231 -1.214 0.651 1.00 98.56 69 ILE A O 1
ATOM 541 N N . GLY A 1 70 ? 0.973 -1.299 1.048 1.00 98.44 70 GLY A N 1
ATOM 542 C CA . GLY A 1 70 ? 1.384 -0.829 -0.273 1.00 98.44 70 GLY A CA 1
ATOM 543 C C . GLY A 1 70 ? 1.649 -2.003 -1.209 1.00 98.44 70 GLY A C 1
ATOM 544 O O . GLY A 1 70 ? 2.585 -2.770 -0.981 1.00 98.44 70 GLY A O 1
ATOM 545 N N . THR A 1 71 ? 0.870 -2.126 -2.278 1.00 98.44 71 THR A N 1
ATOM 546 C CA . THR A 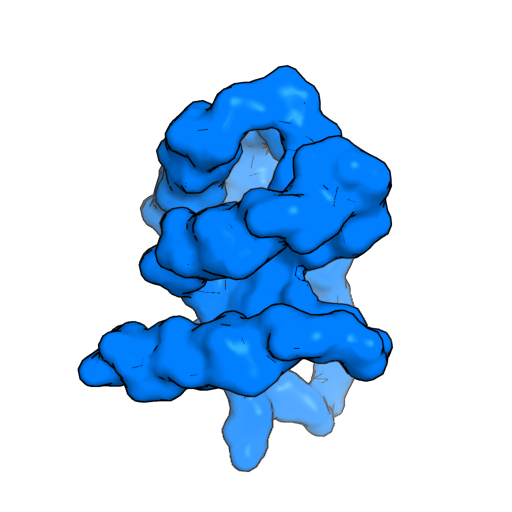1 71 ? 1.001 -3.218 -3.247 1.00 98.44 71 THR A CA 1
ATOM 547 C C . THR A 1 71 ? 1.338 -2.658 -4.623 1.00 98.44 71 THR A C 1
ATOM 549 O O . THR A 1 71 ? 0.667 -1.759 -5.131 1.00 98.44 71 THR A O 1
ATOM 552 N N . VAL A 1 72 ? 2.374 -3.221 -5.249 1.00 97.56 72 VAL A N 1
ATOM 553 C CA . VAL A 1 72 ? 2.733 -2.942 -6.645 1.00 97.56 72 VAL A CA 1
ATOM 554 C C . VAL A 1 72 ? 2.817 -4.274 -7.381 1.00 97.56 72 VAL A C 1
ATOM 556 O O . VAL A 1 72 ? 3.878 -4.908 -7.419 1.00 97.56 72 VAL A O 1
ATOM 559 N N . ARG A 1 73 ? 1.687 -4.719 -7.941 1.00 96.50 73 ARG A N 1
ATOM 560 C CA . ARG A 1 73 ? 1.642 -5.947 -8.743 1.00 96.50 73 ARG A CA 1
ATOM 561 C C . ARG A 1 73 ? 2.480 -5.781 -10.004 1.00 96.50 73 ARG A C 1
ATOM 563 O O . ARG A 1 73 ? 2.397 -4.742 -10.662 1.00 96.50 73 ARG A O 1
ATOM 570 N N . GLU A 1 74 ? 3.279 -6.785 -10.360 1.00 94.75 74 GLU A N 1
ATOM 571 C CA . GLU A 1 74 ? 4.077 -6.685 -11.580 1.00 94.75 74 GLU A CA 1
ATOM 572 C C . GLU A 1 74 ? 3.202 -6.596 -12.833 1.00 94.75 74 GLU A C 1
ATOM 574 O O . GLU A 1 74 ? 2.288 -7.390 -13.051 1.00 94.75 74 GLU A O 1
ATOM 579 N N . THR A 1 75 ? 3.546 -5.640 -13.689 1.00 91.69 75 THR A N 1
ATOM 580 C CA . THR A 1 75 ? 3.03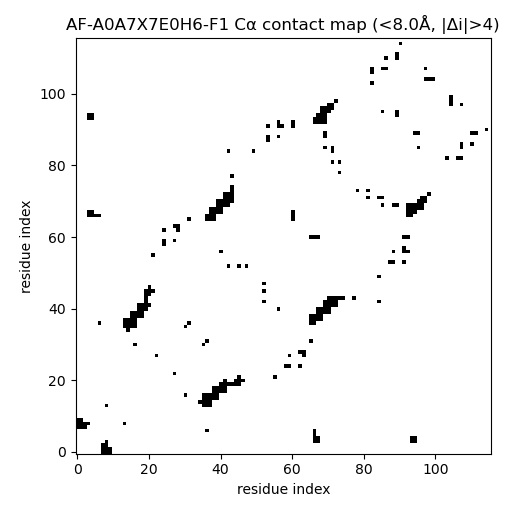5 -5.493 -15.049 1.00 91.69 75 THR A CA 1
ATOM 581 C C . THR A 1 75 ? 4.204 -5.211 -15.990 1.00 91.69 75 THR A C 1
ATOM 583 O O . THR A 1 75 ? 5.279 -4.787 -15.558 1.00 91.69 75 THR A O 1
ATOM 586 N N . ASP A 1 76 ? 3.992 -5.356 -17.299 1.00 91.31 76 ASP A N 1
ATOM 587 C CA . ASP A 1 76 ? 5.019 -5.002 -18.289 1.00 91.31 76 ASP A CA 1
ATOM 588 C C . ASP A 1 76 ? 5.432 -3.521 -18.215 1.00 91.31 76 ASP A C 1
ATOM 590 O O . ASP A 1 76 ? 6.557 -3.173 -18.567 1.00 91.31 76 ASP A O 1
ATOM 594 N N . LYS A 1 77 ? 4.546 -2.649 -17.715 1.00 88.44 77 LYS A N 1
ATOM 595 C CA . LYS A 1 77 ? 4.794 -1.207 -17.580 1.00 88.44 77 LYS A CA 1
ATOM 596 C C . LYS A 1 77 ? 5.676 -0.863 -16.382 1.00 88.44 77 LYS A C 1
ATOM 598 O O . LYS A 1 77 ? 6.449 0.086 -16.457 1.00 88.44 77 LYS A O 1
ATOM 603 N N . ASN A 1 78 ? 5.541 -1.600 -15.278 1.00 91.75 78 ASN A N 1
ATOM 604 C CA . ASN A 1 78 ? 6.190 -1.249 -14.012 1.00 91.75 78 ASN A CA 1
ATOM 605 C C . ASN A 1 78 ? 7.374 -2.154 -13.644 1.00 91.75 78 ASN A C 1
ATOM 607 O O . ASN A 1 78 ? 8.102 -1.820 -12.714 1.00 91.75 78 ASN A O 1
ATOM 611 N N . ARG A 1 79 ? 7.617 -3.258 -14.369 1.00 92.38 79 ARG A N 1
ATOM 612 C CA . ARG A 1 79 ? 8.681 -4.230 -14.055 1.00 92.38 79 ARG A CA 1
ATOM 613 C C . ARG A 1 79 ? 10.043 -3.577 -13.788 1.00 92.38 79 ARG A C 1
ATOM 615 O O . ARG A 1 79 ? 10.713 -3.943 -12.829 1.00 92.38 79 ARG A O 1
ATOM 622 N N . SER A 1 80 ? 10.458 -2.616 -14.616 1.00 92.88 80 SER A N 1
ATOM 623 C CA . SER A 1 80 ? 11.768 -1.953 -14.503 1.00 92.88 80 SER A CA 1
ATOM 624 C C . SER A 1 80 ? 11.837 -0.863 -13.429 1.00 92.88 80 SER A C 1
ATOM 626 O O . SER A 1 80 ? 12.932 -0.530 -12.985 1.00 92.88 80 SER A O 1
A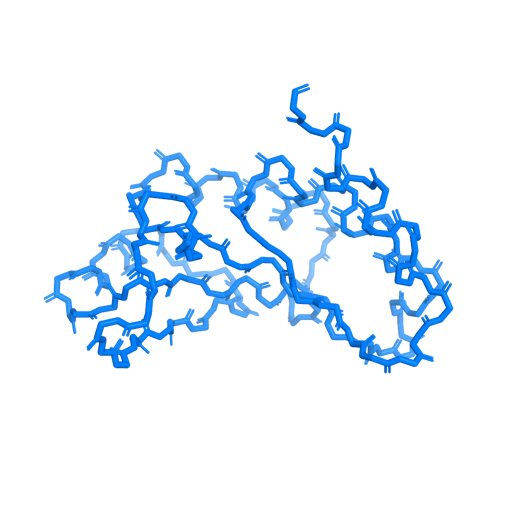TOM 628 N N . ILE A 1 81 ? 10.693 -0.320 -13.010 1.00 94.50 81 ILE A N 1
ATOM 629 C CA . ILE A 1 81 ? 10.584 0.828 -12.091 1.00 94.50 81 ILE A CA 1
ATOM 630 C C . ILE A 1 81 ? 9.905 0.461 -10.763 1.00 94.50 81 ILE A C 1
ATOM 632 O O . ILE A 1 81 ? 9.700 1.305 -9.899 1.00 94.50 81 ILE A O 1
ATOM 636 N N . ARG A 1 82 ? 9.571 -0.815 -10.550 1.00 95.25 82 ARG A N 1
ATOM 637 C CA . ARG A 1 82 ? 8.842 -1.296 -9.366 1.00 95.25 82 ARG A CA 1
ATOM 638 C C . ARG A 1 82 ? 9.554 -0.973 -8.052 1.00 95.25 82 ARG A C 1
ATOM 640 O O . ARG A 1 82 ? 8.902 -0.667 -7.060 1.00 95.25 82 ARG A O 1
ATOM 647 N N . THR A 1 83 ? 10.886 -1.022 -8.035 1.00 96.25 83 THR A N 1
ATOM 648 C CA . THR A 1 83 ? 11.693 -0.640 -6.864 1.00 96.25 83 THR A CA 1
ATOM 649 C C . THR A 1 83 ? 11.511 0.826 -6.488 1.00 96.25 83 THR A C 1
ATOM 651 O O . THR A 1 83 ? 11.454 1.136 -5.301 1.00 96.25 83 THR A O 1
ATOM 654 N N . GLU A 1 84 ? 11.387 1.712 -7.477 1.00 96.19 84 GLU A N 1
ATOM 655 C CA . GLU A 1 84 ? 11.099 3.130 -7.265 1.00 96.19 84 GLU A CA 1
ATOM 656 C C . GLU A 1 84 ? 9.706 3.314 -6.664 1.00 96.19 84 GLU A C 1
ATOM 658 O O . GLU A 1 84 ? 9.584 3.979 -5.642 1.00 96.19 84 GLU A O 1
ATOM 663 N N . TYR A 1 85 ? 8.689 2.625 -7.190 1.00 97.12 85 TYR A N 1
ATOM 664 C CA . TYR A 1 85 ? 7.336 2.665 -6.622 1.00 97.12 85 TYR A CA 1
ATOM 665 C C . TYR A 1 85 ? 7.345 2.306 -5.133 1.00 97.12 85 TYR A C 1
ATOM 667 O O . TYR A 1 85 ? 6.823 3.061 -4.317 1.00 97.12 85 TYR A O 1
ATOM 675 N N . PHE A 1 86 ? 7.983 1.188 -4.761 1.00 97.69 86 PHE A N 1
ATOM 676 C CA . PHE A 1 86 ? 8.088 0.800 -3.354 1.00 97.69 86 PHE A CA 1
ATOM 677 C C . PHE A 1 86 ? 8.826 1.846 -2.519 1.00 97.69 86 PHE A C 1
ATOM 679 O O . PHE A 1 86 ? 8.368 2.175 -1.429 1.00 97.69 86 PHE A O 1
ATOM 686 N N . ARG A 1 87 ? 9.944 2.389 -3.017 1.00 96.69 87 ARG A N 1
ATOM 687 C CA . ARG A 1 87 ? 10.713 3.417 -2.305 1.00 96.69 87 ARG A CA 1
ATOM 688 C C . ARG A 1 87 ? 9.861 4.648 -1.986 1.00 96.69 87 ARG A C 1
ATOM 690 O O . ARG A 1 87 ? 9.927 5.130 -0.859 1.00 96.69 87 ARG A O 1
ATOM 697 N N . GLU A 1 88 ? 9.071 5.123 -2.947 1.00 97.62 88 GLU A N 1
ATOM 698 C CA . GLU A 1 88 ? 8.268 6.341 -2.790 1.00 97.62 88 GLU A CA 1
ATOM 699 C C . GLU A 1 88 ? 7.029 6.138 -1.901 1.00 97.62 88 GLU A C 1
ATOM 701 O O . GLU A 1 88 ? 6.659 7.040 -1.152 1.00 97.62 88 GLU A O 1
ATOM 706 N N . ILE A 1 89 ? 6.389 4.960 -1.926 1.00 97.69 89 ILE A N 1
ATOM 707 C CA . ILE A 1 89 ? 5.186 4.709 -1.105 1.00 97.69 89 ILE A CA 1
ATOM 708 C C . ILE A 1 89 ? 5.504 4.272 0.327 1.00 97.69 89 ILE A C 1
ATOM 710 O O . ILE A 1 89 ? 4.677 4.478 1.214 1.00 97.69 89 ILE A O 1
ATOM 714 N N . LEU A 1 90 ? 6.677 3.671 0.565 1.00 96.94 90 LEU A N 1
ATOM 715 C CA . LEU A 1 90 ? 7.070 3.097 1.860 1.00 96.94 90 LEU A CA 1
ATOM 716 C C . LEU A 1 90 ? 6.873 4.038 3.062 1.00 96.94 90 LEU A C 1
ATOM 718 O O . LEU A 1 90 ? 6.327 3.577 4.061 1.00 96.94 90 LEU A O 1
ATOM 722 N N . PRO A 1 91 ? 7.217 5.342 2.994 1.00 96.38 91 PRO A N 1
ATOM 723 C CA . PRO A 1 91 ? 6.978 6.274 4.102 1.00 96.38 91 PRO A CA 1
ATOM 724 C C . PRO A 1 91 ? 5.498 6.438 4.486 1.00 96.38 91 PRO A C 1
ATOM 726 O O . PRO A 1 91 ? 5.175 6.950 5.564 1.00 96.38 91 PRO A O 1
ATOM 729 N N . TYR A 1 92 ? 4.577 6.042 3.606 1.00 97.56 92 TYR A N 1
ATOM 730 C CA . TYR A 1 92 ? 3.144 6.300 3.718 1.00 97.56 92 TYR A CA 1
ATOM 731 C C . TYR A 1 92 ? 2.297 5.034 3.894 1.00 97.56 92 TYR A C 1
ATOM 733 O O . TYR A 1 92 ? 1.073 5.128 3.914 1.00 97.56 92 TYR A O 1
ATOM 741 N N . VAL A 1 93 ? 2.923 3.871 4.079 1.00 97.81 93 VAL A N 1
ATOM 742 C CA . VAL A 1 93 ? 2.238 2.597 4.347 1.00 97.81 93 VAL A CA 1
ATOM 743 C C . VAL A 1 93 ? 2.871 1.889 5.543 1.00 97.81 93 VAL A C 1
ATOM 745 O O . VAL A 1 93 ? 3.983 2.214 5.949 1.00 97.81 93 VAL A O 1
ATOM 748 N N . ASP A 1 94 ? 2.159 0.933 6.131 1.00 97.56 94 ASP A N 1
ATOM 749 C CA . ASP A 1 94 ? 2.621 0.194 7.314 1.00 97.56 94 ASP A CA 1
ATOM 750 C C . ASP A 1 94 ? 3.285 -1.139 6.958 1.00 97.56 94 ASP A C 1
ATOM 752 O O . ASP A 1 94 ? 4.028 -1.719 7.750 1.00 97.56 94 ASP A O 1
ATOM 756 N N . CYS A 1 95 ? 2.985 -1.656 5.770 1.00 96.19 95 CYS A N 1
ATOM 757 C CA . CY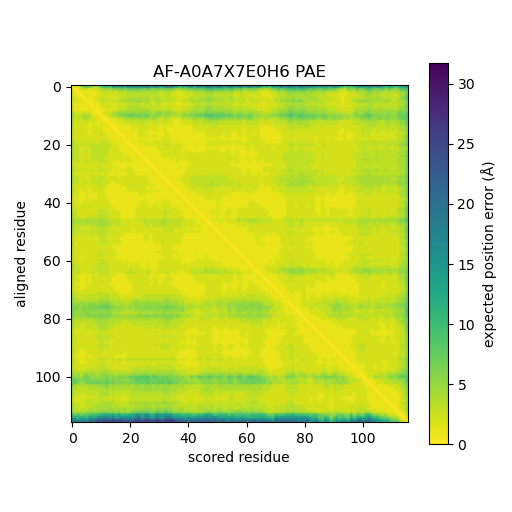S A 1 95 ? 3.627 -2.828 5.198 1.00 96.19 95 CYS A CA 1
ATOM 758 C C . CYS A 1 95 ? 3.522 -2.795 3.671 1.00 96.19 95 CYS A C 1
ATOM 760 O O . CYS A 1 95 ? 2.801 -1.972 3.105 1.00 96.19 95 CYS A O 1
ATOM 762 N N . VAL A 1 96 ? 4.242 -3.694 3.005 1.00 97.50 96 VAL A N 1
ATOM 763 C CA . VAL A 1 96 ? 4.223 -3.832 1.546 1.00 97.50 96 VAL A CA 1
ATOM 764 C C . VAL A 1 96 ? 4.005 -5.285 1.139 1.00 97.50 96 VAL A C 1
ATOM 766 O O . VAL A 1 96 ? 4.469 -6.194 1.832 1.00 97.50 96 VAL A O 1
ATOM 769 N N . ASP A 1 97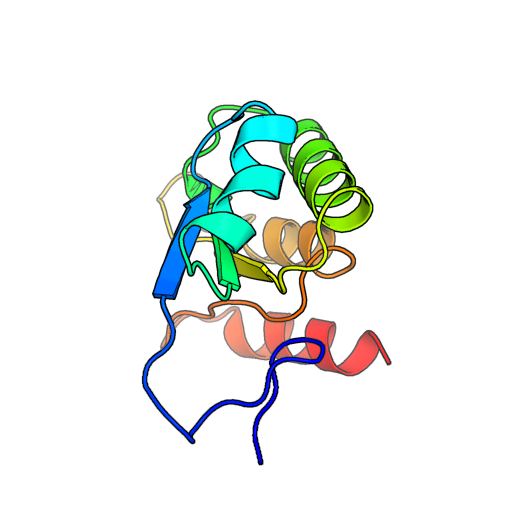 ? 3.322 -5.498 0.016 1.00 97.12 97 ASP A N 1
ATOM 770 C CA . ASP A 1 97 ? 3.199 -6.812 -0.621 1.00 97.12 97 ASP A CA 1
ATOM 771 C C . ASP A 1 97 ? 4.374 -7.043 -1.587 1.00 97.12 97 ASP A C 1
ATOM 773 O O . ASP A 1 97 ? 4.612 -6.256 -2.508 1.00 97.12 97 ASP A O 1
ATOM 777 N N . ILE A 1 98 ? 5.127 -8.122 -1.362 1.00 95.19 98 ILE A N 1
ATOM 778 C CA . ILE A 1 98 ? 6.285 -8.514 -2.169 1.00 95.19 98 ILE A CA 1
ATOM 779 C C . ILE A 1 98 ? 6.012 -9.892 -2.771 1.00 95.19 98 ILE A C 1
ATOM 781 O O . ILE A 1 98 ? 5.983 -10.905 -2.071 1.00 95.19 98 ILE A O 1
ATOM 785 N N . GLU A 1 99 ? 5.887 -9.938 -4.096 1.00 93.88 99 GLU A N 1
ATOM 786 C CA . GLU A 1 99 ? 5.746 -11.187 -4.845 1.00 93.88 99 GLU A CA 1
ATOM 787 C C . GLU A 1 99 ? 6.976 -12.090 -4.657 1.00 93.88 99 GLU A C 1
ATOM 789 O O . GLU A 1 99 ? 8.122 -11.660 -4.799 1.00 93.88 99 GLU A O 1
ATOM 794 N N . LEU A 1 100 ? 6.760 -13.375 -4.379 1.00 92.12 100 LEU A N 1
ATOM 795 C CA . LEU A 1 100 ? 7.856 -14.340 -4.297 1.00 92.12 100 LEU A CA 1
ATOM 796 C C . LEU A 1 100 ? 8.483 -14.579 -5.680 1.00 92.12 100 LEU A C 1
ATOM 798 O O . LEU A 1 100 ? 7.784 -14.649 -6.687 1.00 92.12 100 LEU A O 1
ATOM 802 N N . GLY A 1 101 ? 9.806 -14.757 -5.720 1.00 87.44 101 GLY A N 1
ATOM 803 C CA . GLY A 1 101 ? 10.539 -15.079 -6.951 1.00 87.44 101 GLY A CA 1
ATOM 804 C C . GLY A 1 101 ? 10.891 -13.883 -7.840 1.00 87.44 101 GLY A C 1
ATOM 805 O O . GLY A 1 101 ? 11.477 -14.082 -8.901 1.00 87.44 101 GLY A O 1
ATOM 806 N N . THR A 1 102 ? 10.585 -12.653 -7.418 1.00 88.81 102 THR A N 1
ATOM 807 C CA . THR A 1 102 ? 11.054 -11.444 -8.109 1.00 88.81 102 THR A CA 1
ATOM 808 C C . THR A 1 102 ? 12.486 -11.079 -7.676 1.00 88.81 102 THR A C 1
ATOM 810 O O . THR A 1 102 ? 12.809 -11.178 -6.489 1.00 88.81 102 THR A O 1
ATOM 813 N N . PRO A 1 103 ? 13.377 -10.635 -8.587 1.00 91.25 103 PRO A N 1
ATOM 814 C CA . PRO A 1 103 ? 14.763 -10.289 -8.245 1.00 91.25 103 PRO A CA 1
ATOM 815 C C . PRO A 1 103 ? 14.889 -9.062 -7.330 1.00 91.25 103 PRO A C 1
ATOM 817 O O . PRO A 1 103 ? 15.967 -8.795 -6.806 1.00 91.25 103 PRO A O 1
ATOM 820 N N . ILE A 1 104 ? 13.810 -8.298 -7.139 1.00 93.75 104 ILE A N 1
ATOM 821 C CA . ILE A 1 104 ? 13.829 -7.051 -6.367 1.00 93.75 104 ILE A CA 1
ATOM 822 C C . ILE A 1 104 ? 13.489 -7.234 -4.879 1.00 93.75 104 ILE A C 1
ATOM 824 O O . ILE A 1 104 ? 13.551 -6.258 -4.131 1.00 93.75 104 ILE A O 1
ATOM 828 N N . SER A 1 105 ? 13.139 -8.448 -4.433 1.00 94.56 105 SER A N 1
ATOM 829 C CA . SER A 1 105 ? 12.676 -8.702 -3.058 1.00 94.56 105 SER A CA 1
ATOM 830 C C . SER A 1 105 ? 13.672 -8.246 -1.996 1.00 94.56 105 SER A C 1
ATOM 832 O O . SER A 1 105 ? 13.293 -7.517 -1.082 1.00 94.56 105 SER A O 1
ATOM 834 N N . ASP A 1 106 ? 14.950 -8.609 -2.133 1.00 94.25 106 ASP A N 1
ATOM 835 C CA . ASP A 1 106 ? 15.988 -8.236 -1.162 1.00 94.25 106 ASP A CA 1
ATOM 836 C C . ASP A 1 106 ? 16.168 -6.716 -1.078 1.00 94.25 106 ASP A C 1
ATOM 838 O O . ASP A 1 106 ? 16.319 -6.157 0.012 1.00 94.25 106 ASP A O 1
ATOM 842 N N . THR A 1 107 ? 16.068 -6.031 -2.220 1.00 95.00 107 THR A N 1
ATOM 843 C CA . THR A 1 107 ? 16.115 -4.568 -2.298 1.00 95.00 107 THR A CA 1
ATOM 844 C C . THR A 1 107 ? 14.947 -3.944 -1.537 1.00 95.00 107 THR A C 1
ATOM 846 O O . THR A 1 107 ? 15.171 -3.079 -0.692 1.00 95.00 107 THR A O 1
ATOM 849 N N . ILE A 1 108 ? 13.712 -4.405 -1.756 1.00 95.12 108 ILE A N 1
ATOM 850 C CA . ILE A 1 108 ? 12.532 -3.866 -1.058 1.00 95.12 108 ILE A CA 1
ATOM 851 C C . ILE A 1 108 ? 12.611 -4.151 0.450 1.00 95.12 108 ILE A C 1
ATOM 853 O O . ILE A 1 108 ? 12.346 -3.264 1.263 1.00 95.12 108 ILE A O 1
ATOM 857 N N . ILE A 1 109 ? 13.043 -5.354 0.844 1.00 94.69 109 ILE A N 1
ATOM 858 C CA . ILE A 1 109 ? 13.254 -5.714 2.256 1.00 94.69 109 ILE A CA 1
ATOM 859 C C . ILE A 1 109 ? 14.288 -4.779 2.897 1.00 94.69 109 ILE A C 1
ATOM 861 O O . ILE A 1 109 ? 14.115 -4.366 4.046 1.00 94.69 109 ILE A O 1
ATOM 865 N N . SER A 1 110 ? 15.351 -4.419 2.169 1.00 94.62 110 SER A N 1
ATOM 866 C CA . SER A 1 110 ? 16.357 -3.470 2.655 1.00 94.62 110 SER A CA 1
ATOM 867 C C . SER A 1 110 ? 15.767 -2.079 2.916 1.00 94.62 110 SER A C 1
ATOM 869 O O . SER A 1 110 ? 16.063 -1.485 3.952 1.00 94.62 110 SER A O 1
ATOM 871 N N . TYR A 1 111 ? 14.866 -1.593 2.053 1.00 93.88 111 TYR A N 1
ATOM 872 C CA . TYR A 1 111 ? 14.180 -0.317 2.262 1.00 93.88 111 TYR A CA 1
ATOM 873 C C . TYR A 1 111 ? 13.299 -0.344 3.513 1.00 93.88 111 TYR A C 1
ATOM 875 O O . TYR A 1 111 ? 13.329 0.602 4.294 1.00 93.88 111 TYR A O 1
ATOM 883 N N . CYS A 1 112 ? 12.584 -1.449 3.752 1.00 91.75 112 CYS A N 1
ATOM 884 C CA . CYS A 1 112 ? 11.733 -1.613 4.934 1.00 91.75 112 CYS A CA 1
ATOM 885 C C . CYS A 1 112 ? 12.538 -1.580 6.245 1.00 91.75 112 CYS A C 1
ATOM 887 O O . CYS A 1 112 ? 12.080 -1.029 7.240 1.00 91.75 112 CYS A O 1
ATOM 889 N N . LYS A 1 113 ? 13.746 -2.161 6.261 1.00 89.81 113 LYS A N 1
ATOM 890 C CA . LYS A 1 113 ? 14.607 -2.204 7.459 1.00 89.81 113 LYS A CA 1
ATOM 891 C C . LYS A 1 113 ? 15.235 -0.854 7.811 1.00 89.81 113 LYS A C 1
ATOM 893 O O . LYS A 1 113 ? 15.529 -0.626 8.978 1.00 89.81 113 LYS A O 1
ATOM 898 N N . ASN A 1 114 ? 15.444 0.012 6.821 1.00 81.19 114 ASN A N 1
ATOM 899 C CA . ASN A 1 114 ? 16.106 1.310 6.988 1.00 81.19 114 ASN A CA 1
ATOM 900 C C . ASN A 1 114 ? 15.135 2.463 7.314 1.00 81.19 114 ASN A C 1
ATOM 902 O O . ASN A 1 114 ? 15.571 3.604 7.417 1.00 81.19 114 ASN A O 1
ATOM 906 N N . GLN A 1 115 ? 13.834 2.185 7.445 1.00 68.31 115 GLN A N 1
ATOM 907 C CA . GLN A 1 115 ? 12.793 3.160 7.811 1.00 68.31 115 GLN A CA 1
ATOM 908 C C . GLN A 1 115 ? 12.630 3.330 9.340 1.00 68.31 115 GLN A C 1
ATOM 910 O O . GLN A 1 115 ? 11.703 4.010 9.775 1.00 68.31 115 GLN A O 1
ATOM 915 N N . VAL A 1 116 ? 13.496 2.693 10.146 1.00 49.22 116 VAL A N 1
ATOM 916 C CA . VAL A 1 116 ? 13.482 2.736 11.624 1.00 49.22 116 VAL A CA 1
ATOM 917 C C . VAL A 1 116 ? 14.327 3.885 12.155 1.00 49.22 116 VAL A C 1
ATOM 919 O O . VAL A 1 116 ? 15.501 3.985 11.732 1.00 49.22 116 VAL A O 1
#